Protein AF-A0A349Z6B1-F1 (afdb_monomer_lite)

Secondary structure (DSSP, 8-state):
-TTSTTTT-TTTTT-SS-PPP---SSS-------------

Foldseek 3Di:
DCPDPCNPPPCVPVDPDDDDDDDDDPDDDDDDDDDDDDDD

Structure (mmCIF, N/CA/C/O backbone):
data_AF-A0A349Z6B1-F1
#
_entry.id   AF-A0A349Z6B1-F1
#
loop_
_atom_site.group_PDB
_atom_site.id
_atom_site.type_symbol
_atom_site.label_atom_id
_atom_site.label_alt_id
_atom_site.label_comp_id
_atom_site.label_asym_id
_atom_site.label_entity_id
_atom_site.label_seq_id
_atom_site.pdbx_PDB_ins_code
_atom_site.Cartn_x
_atom_site.Cartn_y
_atom_site.Cartn_z
_atom_site.occupancy
_atom_site.B_iso_or_equiv
_atom_site.auth_seq_id
_atom_site.auth_comp_id
_atom_site.auth_asym_id
_atom_site.auth_atom_id
_atom_site.pdbx_PDB_model_num
ATOM 1 N N . VAL A 1 1 ? 14.958 5.258 2.828 1.00 79.75 1 VAL A N 1
ATOM 2 C CA . VAL A 1 1 ? 14.636 5.884 1.520 1.00 79.75 1 VAL A CA 1
ATOM 3 C C . VAL A 1 1 ? 15.881 6.128 0.663 1.00 79.75 1 VAL A C 1
ATOM 5 O O . VAL A 1 1 ? 15.886 5.678 -0.477 1.00 79.75 1 VAL A O 1
ATOM 8 N N . ALA A 1 2 ? 16.951 6.732 1.199 1.00 85.31 2 ALA A N 1
ATOM 9 C CA . ALA A 1 2 ? 18.134 7.165 0.432 1.00 85.31 2 ALA A CA 1
ATOM 10 C C . ALA A 1 2 ? 18.825 6.103 -0.459 1.00 85.31 2 ALA A C 1
ATOM 12 O O . ALA A 1 2 ? 19.298 6.444 -1.535 1.00 85.31 2 ALA A O 1
ATOM 13 N N . ALA A 1 3 ? 18.846 4.823 -0.072 1.00 90.19 3 ALA A N 1
ATOM 14 C CA . ALA A 1 3 ? 19.413 3.732 -0.881 1.00 90.19 3 ALA A CA 1
ATOM 15 C C . ALA A 1 3 ? 18.329 2.821 -1.498 1.00 90.19 3 ALA A C 1
ATOM 17 O O . ALA A 1 3 ? 18.442 1.600 -1.478 1.00 90.19 3 ALA A O 1
ATOM 18 N N . SER A 1 4 ? 17.221 3.394 -1.977 1.00 94.06 4 SER A N 1
ATOM 19 C CA . SER A 1 4 ? 16.094 2.637 -2.544 1.00 94.06 4 SER A CA 1
ATOM 20 C C . SER A 1 4 ? 15.624 3.219 -3.874 1.00 94.06 4 SER A C 1
ATOM 22 O O . SER A 1 4 ? 15.937 4.360 -4.207 1.00 94.06 4 SER A O 1
ATOM 24 N N . LYS A 1 5 ? 14.778 2.479 -4.598 1.00 92.56 5 LYS A N 1
ATOM 25 C CA . LYS A 1 5 ? 14.098 2.973 -5.811 1.00 92.56 5 LYS A CA 1
ATOM 26 C C . LYS A 1 5 ? 13.283 4.259 -5.594 1.00 92.56 5 LYS A C 1
ATOM 28 O O . LYS A 1 5 ? 12.979 4.958 -6.552 1.00 92.56 5 LYS A O 1
ATOM 33 N N . PHE A 1 6 ? 12.962 4.575 -4.341 1.00 95.06 6 PHE A N 1
ATOM 34 C CA . PHE A 1 6 ? 12.187 5.743 -3.932 1.00 95.06 6 PHE A CA 1
ATOM 35 C C . PHE A 1 6 ? 13.061 6.899 -3.427 1.00 95.06 6 PHE A C 1
ATOM 37 O O . PHE A 1 6 ? 12.537 7.865 -2.893 1.00 95.06 6 PHE A O 1
ATOM 44 N N . ALA A 1 7 ? 14.390 6.821 -3.568 1.00 94.44 7 ALA A N 1
ATOM 45 C CA . ALA A 1 7 ? 15.321 7.804 -3.003 1.00 94.44 7 ALA A CA 1
ATOM 46 C C . ALA A 1 7 ? 15.059 9.256 -3.438 1.00 94.44 7 ALA A C 1
ATOM 48 O O . ALA A 1 7 ? 15.431 10.174 -2.719 1.00 94.44 7 ALA A O 1
ATOM 49 N N . LYS A 1 8 ? 14.434 9.453 -4.605 1.00 95.31 8 LYS A N 1
ATOM 50 C CA . LYS A 1 8 ? 14.113 10.769 -5.179 1.00 95.31 8 LYS A CA 1
ATOM 51 C C . LYS A 1 8 ? 12.680 11.234 -4.899 1.00 95.31 8 LYS A C 1
ATOM 53 O O . LYS A 1 8 ? 12.246 12.219 -5.481 1.00 95.31 8 LYS A O 1
ATOM 58 N N . TRP A 1 9 ? 11.905 10.462 -4.142 1.00 94.00 9 TRP A N 1
ATOM 59 C CA . TRP A 1 9 ? 10.501 10.761 -3.885 1.00 94.00 9 TRP A CA 1
ATOM 60 C C . TRP A 1 9 ? 10.407 11.456 -2.531 1.00 94.00 9 TRP A C 1
ATOM 62 O O . TRP A 1 9 ? 10.431 10.800 -1.487 1.00 94.00 9 TRP A O 1
ATOM 72 N N . ASP A 1 10 ? 10.337 12.784 -2.566 1.00 92.69 10 ASP A N 1
ATOM 73 C CA . ASP A 1 10 ? 10.194 13.608 -1.367 1.00 92.69 10 ASP A CA 1
ATOM 74 C C . ASP A 1 10 ? 8.916 13.220 -0.616 1.00 92.69 10 ASP A C 1
ATOM 76 O O . ASP A 1 10 ? 7.849 13.052 -1.213 1.00 92.69 10 ASP A O 1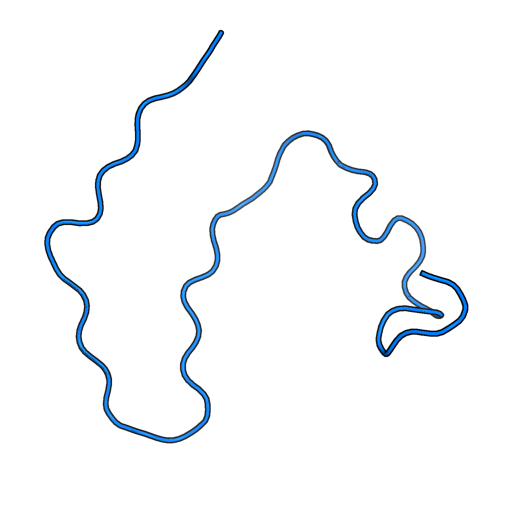
ATOM 80 N N . GLY A 1 11 ? 9.024 13.021 0.698 1.00 91.69 11 GLY A N 1
ATOM 81 C CA . GLY A 1 11 ? 7.889 12.605 1.521 1.00 91.69 11 GLY A CA 1
ATOM 82 C C . GLY A 1 11 ? 7.505 11.125 1.409 1.00 91.69 11 GLY A C 1
ATOM 83 O O . GLY A 1 11 ? 6.464 10.716 1.936 1.00 91.69 11 GLY A O 1
ATOM 84 N N . PHE A 1 12 ? 8.292 10.292 0.711 1.00 94.12 12 PHE A N 1
ATOM 85 C CA . PHE A 1 12 ? 7.945 8.884 0.518 1.00 94.12 12 PHE A CA 1
ATOM 86 C C . PHE A 1 12 ? 7.878 8.116 1.844 1.00 94.12 12 PHE A C 1
ATOM 88 O O . PHE A 1 12 ? 8.885 7.915 2.523 1.00 94.12 12 PHE A O 1
ATOM 95 N N . GLY A 1 13 ? 6.681 7.613 2.161 1.00 91.31 13 GLY A N 1
ATOM 96 C CA . GLY A 1 13 ? 6.422 6.832 3.371 1.00 91.31 13 GLY A CA 1
ATOM 97 C C . GLY A 1 13 ? 6.256 7.665 4.645 1.00 91.31 13 GLY A C 1
ATOM 98 O O . GLY A 1 13 ? 6.186 7.084 5.722 1.00 91.31 13 GLY A O 1
ATOM 99 N N . GLU A 1 14 ? 6.183 8.995 4.543 1.00 94.81 14 GLU A N 1
ATOM 100 C CA . GLU A 1 14 ? 6.031 9.882 5.708 1.00 94.81 14 GLU A CA 1
ATOM 101 C C . GLU A 1 14 ? 4.573 10.036 6.167 1.00 94.81 14 GLU A C 1
ATOM 103 O O . GLU A 1 14 ? 4.307 10.376 7.318 1.00 94.81 14 GLU A O 1
ATOM 108 N N . GLN A 1 15 ? 3.608 9.769 5.283 1.00 93.69 15 GLN A N 1
ATOM 109 C CA . GLN A 1 15 ? 2.185 9.887 5.596 1.00 93.69 15 GLN A CA 1
ATOM 110 C C . GLN A 1 15 ? 1.705 8.717 6.463 1.00 93.69 15 GLN A C 1
ATOM 112 O O . GLN A 1 15 ? 1.886 7.551 6.120 1.00 93.69 15 GLN A O 1
ATOM 117 N N . THR A 1 16 ? 1.023 9.031 7.565 1.00 92.62 16 THR A N 1
ATOM 118 C CA . THR A 1 16 ? 0.457 8.038 8.498 1.00 92.62 16 THR A CA 1
ATOM 119 C C . THR A 1 16 ? -0.866 7.444 8.017 1.00 92.62 16 THR A C 1
ATOM 121 O O . THR A 1 16 ? -1.330 6.439 8.553 1.00 92.62 16 THR A O 1
ATOM 124 N N . LYS A 1 17 ? -1.484 8.060 7.003 1.00 93.12 17 LYS A N 1
ATOM 125 C CA . LYS A 1 17 ? -2.726 7.618 6.365 1.00 93.12 17 LYS A CA 1
ATOM 126 C C . LYS A 1 17 ? -2.562 7.648 4.852 1.00 93.12 17 LYS A C 1
ATOM 128 O O . LYS A 1 17 ? -1.894 8.523 4.309 1.00 93.12 17 LYS A O 1
ATOM 133 N N . GLY A 1 18 ? -3.201 6.707 4.168 1.00 93.12 18 GLY A N 1
ATOM 134 C CA . GLY A 1 18 ? -3.123 6.603 2.718 1.00 93.12 18 GLY A CA 1
ATOM 135 C C . GLY A 1 18 ? -4.051 5.535 2.158 1.00 93.12 18 GLY A C 1
ATOM 136 O O . GLY A 1 18 ? -4.849 4.932 2.875 1.00 93.12 18 GLY A O 1
ATOM 137 N N . HIS A 1 19 ? -3.944 5.316 0.853 1.00 95.56 19 HIS A N 1
ATOM 138 C CA . HIS A 1 19 ? -4.723 4.307 0.145 1.00 95.56 19 HIS A CA 1
ATOM 139 C C . HIS A 1 19 ? -4.069 2.922 0.221 1.00 95.56 19 HIS A C 1
ATOM 141 O O . HIS A 1 19 ? -2.855 2.793 0.367 1.00 95.56 19 HIS A O 1
ATOM 147 N N . ILE A 1 20 ? -4.884 1.879 0.058 1.00 96.38 20 ILE A N 1
ATOM 148 C CA . ILE A 1 20 ? -4.418 0.496 -0.073 1.00 96.38 20 ILE A CA 1
ATOM 149 C C . ILE A 1 20 ? -4.259 0.188 -1.559 1.00 96.38 20 ILE A C 1
ATOM 151 O O . ILE A 1 20 ? -5.221 0.283 -2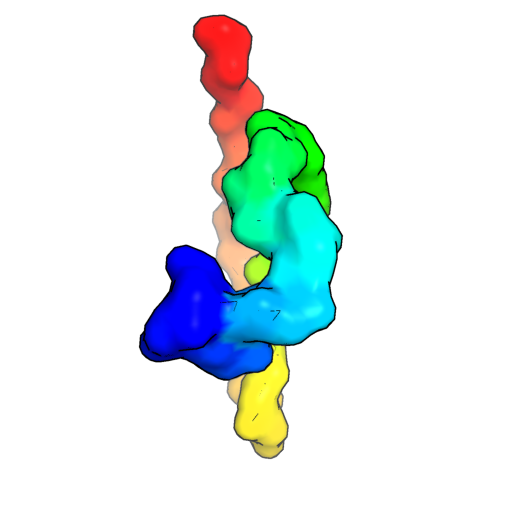.319 1.00 96.38 20 ILE A O 1
ATOM 155 N N . GLY A 1 21 ? -3.047 -0.182 -1.969 1.00 95.62 21 GLY A N 1
ATOM 156 C CA . GLY A 1 21 ? -2.755 -0.584 -3.342 1.00 95.62 21 GLY A CA 1
ATOM 157 C C . GLY A 1 21 ? -2.856 -2.096 -3.528 1.00 95.62 21 GLY A C 1
ATOM 158 O O . GLY A 1 21 ? -2.208 -2.850 -2.805 1.00 95.62 21 GLY A O 1
ATOM 159 N N . LEU A 1 22 ? -3.613 -2.533 -4.534 1.00 96.06 22 LEU A N 1
ATOM 160 C CA . LEU A 1 22 ? -3.547 -3.889 -5.082 1.00 96.06 22 LEU A CA 1
ATOM 161 C C . LEU A 1 22 ? -2.845 -3.790 -6.432 1.00 96.06 22 LEU A C 1
ATOM 163 O O . LEU A 1 22 ? -3.283 -3.029 -7.291 1.00 96.06 22 LEU A O 1
ATOM 167 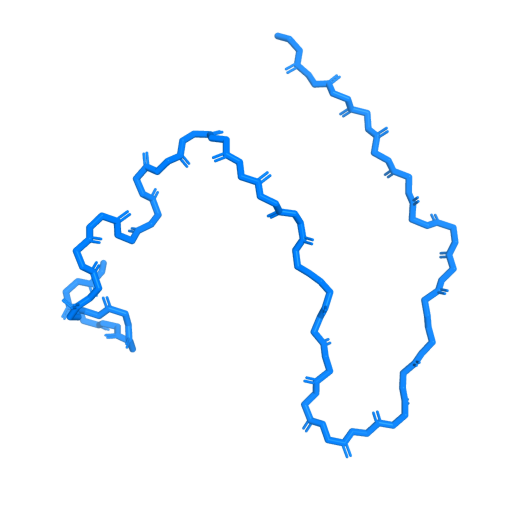N N . GLN A 1 23 ? -1.735 -4.500 -6.593 1.00 95.12 23 GLN A N 1
ATOM 168 C CA . GLN A 1 23 ? -0.907 -4.412 -7.792 1.00 95.12 23 GLN A CA 1
ATOM 169 C C . GLN A 1 23 ? -0.852 -5.766 -8.496 1.00 95.12 23 GLN A C 1
ATOM 171 O O . GLN A 1 23 ? -0.771 -6.810 -7.851 1.00 95.12 23 GLN A O 1
ATOM 176 N N . ASP A 1 24 ? -0.872 -5.702 -9.819 1.00 95.81 24 ASP A N 1
ATOM 177 C CA . ASP A 1 24 ? -0.434 -6.742 -10.741 1.00 95.81 24 ASP A CA 1
ATOM 178 C C . ASP A 1 24 ? 0.830 -6.237 -11.459 1.00 95.81 24 ASP A C 1
ATOM 180 O O . ASP A 1 24 ? 1.075 -5.028 -11.508 1.00 95.81 24 ASP A O 1
ATOM 184 N N . HIS A 1 25 ? 1.637 -7.149 -11.998 1.00 92.06 25 HIS A N 1
ATOM 185 C CA . HIS A 1 25 ? 2.823 -6.811 -12.775 1.00 92.06 25 HIS A CA 1
ATOM 186 C C . HIS A 1 25 ? 2.933 -7.629 -14.075 1.00 92.06 25 HIS A C 1
ATOM 188 O O . HIS A 1 25 ? 4.020 -8.085 -14.435 1.00 92.06 25 HIS A O 1
ATOM 194 N N . GLY A 1 26 ? 1.817 -7.772 -14.79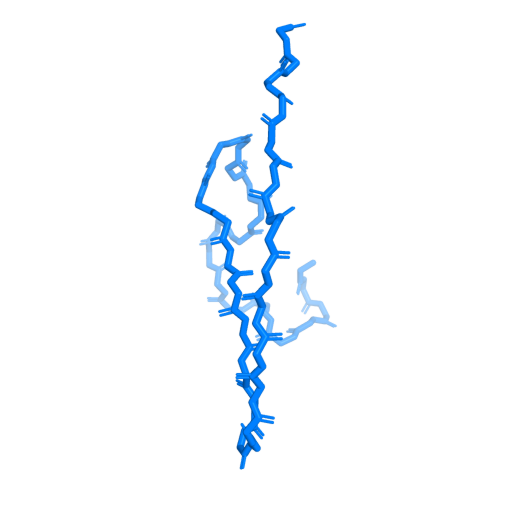8 1.00 92.62 26 GLY A N 1
ATOM 195 C CA . GLY A 1 26 ? 1.802 -8.265 -16.178 1.00 92.62 26 GLY A CA 1
ATOM 196 C C . GLY A 1 26 ? 1.047 -9.571 -16.408 1.00 92.62 26 GLY A C 1
ATOM 197 O O . GLY A 1 26 ? 1.065 -10.061 -17.535 1.00 92.62 26 GLY A O 1
ATOM 198 N N . ASP A 1 27 ? 0.361 -10.107 -15.399 1.00 94.00 27 ASP A N 1
ATOM 199 C CA . ASP A 1 27 ? -0.332 -11.392 -15.475 1.00 94.00 27 ASP A CA 1
ATOM 200 C C . ASP A 1 27 ? -1.791 -11.284 -15.005 1.00 94.00 27 ASP A C 1
ATOM 202 O O . ASP A 1 27 ? -2.248 -10.291 -14.440 1.00 94.00 27 ASP A O 1
ATOM 206 N N . LYS A 1 28 ? -2.596 -12.324 -15.255 1.00 94.19 28 LYS A N 1
ATOM 207 C CA . LYS A 1 28 ? -3.980 -12.329 -14.765 1.00 94.19 28 LYS A CA 1
ATOM 208 C C . LYS A 1 28 ? -4.020 -12.667 -13.279 1.00 94.19 28 LYS A C 1
ATOM 210 O O . LYS A 1 28 ? -3.663 -13.774 -12.877 1.00 94.19 28 LYS A O 1
ATOM 215 N N . VAL A 1 29 ? -4.554 -11.741 -12.489 1.00 94.81 29 VAL A N 1
ATOM 216 C CA . VAL A 1 29 ? -4.781 -11.909 -11.051 1.00 94.81 29 VAL A CA 1
ATOM 217 C C . VAL A 1 29 ? -6.256 -11.738 -10.696 1.00 94.81 29 VAL A C 1
ATOM 219 O O . VAL A 1 29 ? -6.982 -10.963 -11.319 1.00 94.81 29 VAL A O 1
ATOM 222 N N . TRP A 1 30 ? -6.701 -12.449 -9.660 1.00 96.00 30 TRP A N 1
ATOM 223 C CA . TRP A 1 30 ? -8.050 -12.330 -9.111 1.00 96.00 30 TRP A CA 1
ATOM 224 C C . TRP A 1 30 ? -7.984 -12.215 -7.592 1.00 96.00 30 TRP A C 1
ATOM 226 O O . TRP A 1 30 ? -7.379 -13.050 -6.921 1.00 96.00 30 TRP A O 1
ATOM 236 N N . PHE A 1 31 ? -8.662 -11.207 -7.048 1.00 96.56 31 PHE A N 1
ATOM 237 C CA . PHE A 1 31 ? -8.794 -10.988 -5.611 1.00 96.56 31 PHE A CA 1
ATOM 238 C C . PHE A 1 31 ? -10.247 -11.194 -5.183 1.00 96.56 31 PHE A C 1
ATOM 240 O O . PHE A 1 31 ? -11.177 -10.825 -5.898 1.00 96.56 31 PHE A O 1
ATOM 247 N N . LYS A 1 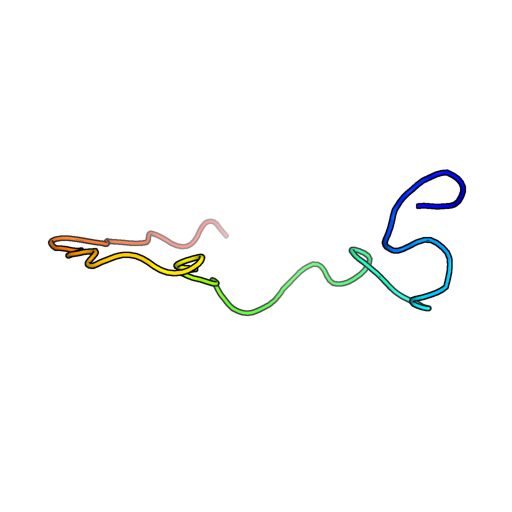32 ? -10.462 -11.752 -3.992 1.00 97.31 32 LYS A N 1
ATOM 248 C CA . LYS A 1 32 ? -11.790 -11.856 -3.375 1.00 97.31 32 LYS A CA 1
ATOM 249 C C . LYS A 1 32 ? -11.676 -11.773 -1.862 1.00 97.31 32 LYS A C 1
ATOM 251 O O . LYS A 1 32 ? -10.651 -12.140 -1.299 1.00 97.31 32 LYS A O 1
ATOM 256 N N . ASN A 1 33 ? -12.758 -11.349 -1.212 1.00 97.50 33 ASN A N 1
ATOM 257 C CA . ASN A 1 33 ? -12.882 -11.306 0.248 1.00 97.50 33 ASN A CA 1
ATOM 258 C C . ASN A 1 33 ? -11.831 -10.429 0.967 1.00 97.50 33 ASN A C 1
ATOM 260 O O . ASN A 1 33 ? -11.445 -10.751 2.090 1.00 97.50 33 ASN A O 1
ATOM 264 N N . ILE A 1 34 ? -11.393 -9.316 0.366 1.00 96.38 34 ILE A N 1
ATOM 265 C CA . ILE A 1 34 ? -10.519 -8.345 1.045 1.00 96.38 34 ILE A CA 1
ATOM 266 C C . ILE A 1 34 ? -11.359 -7.558 2.054 1.00 96.38 34 ILE A C 1
ATOM 268 O O . ILE A 1 34 ? -12.301 -6.863 1.679 1.00 96.38 34 ILE A O 1
ATOM 272 N N . LYS A 1 35 ? -11.033 -7.688 3.341 1.00 97.19 35 LYS A N 1
ATOM 273 C CA . LYS A 1 35 ? -11.723 -7.024 4.453 1.00 97.19 35 LYS A CA 1
ATOM 274 C C . LYS A 1 35 ? -10.701 -6.256 5.279 1.00 97.19 35 LYS A C 1
ATOM 276 O O . LYS A 1 35 ? -9.624 -6.779 5.549 1.00 97.19 35 LYS A O 1
ATOM 281 N N . ILE A 1 36 ? -11.057 -5.048 5.701 1.00 95.75 36 ILE A N 1
ATOM 282 C CA . ILE A 1 36 ? -10.243 -4.218 6.591 1.00 95.75 36 ILE A CA 1
ATOM 283 C C . ILE A 1 36 ? -11.020 -3.905 7.868 1.00 95.75 36 ILE A C 1
ATOM 285 O O . ILE A 1 36 ? -12.239 -3.748 7.839 1.00 95.75 36 ILE A O 1
ATOM 289 N N . ARG A 1 37 ? -10.299 -3.818 8.986 1.00 96.19 37 ARG A N 1
ATOM 290 C CA . ARG A 1 37 ? -10.789 -3.267 10.247 1.00 96.19 37 ARG A CA 1
ATOM 291 C C . ARG A 1 37 ? -9.848 -2.147 10.662 1.00 96.19 37 ARG A C 1
ATOM 293 O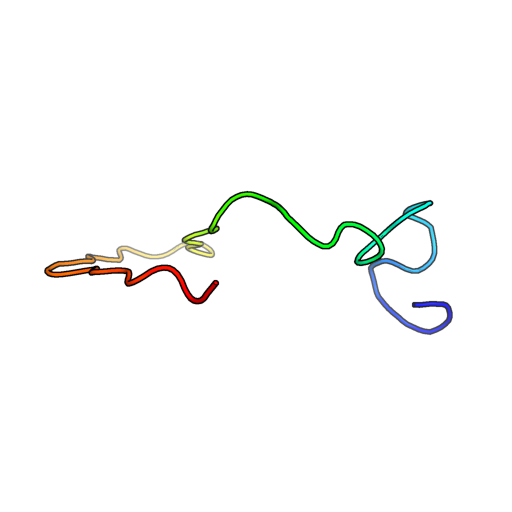 O . ARG A 1 37 ? -8.648 -2.381 10.771 1.00 96.19 37 ARG A O 1
ATOM 300 N N . GLU A 1 38 ? -10.398 -0.961 10.872 1.00 95.19 38 GLU A N 1
ATOM 301 C CA . GLU A 1 38 ? -9.644 0.184 11.375 1.00 95.19 38 GLU A CA 1
ATOM 302 C C . GLU A 1 38 ? -9.226 -0.049 12.832 1.00 95.19 38 GLU A C 1
ATOM 304 O O . GLU A 1 38 ? -9.947 -0.689 13.602 1.00 95.19 38 GLU A O 1
ATOM 309 N N . LEU A 1 39 ? -8.037 0.434 13.186 1.00 88.94 39 LEU A N 1
ATOM 310 C CA . LEU A 1 39 ? -7.532 0.436 14.553 1.00 88.94 39 LEU A CA 1
ATOM 311 C C . LEU A 1 39 ? -7.414 1.903 14.973 1.00 88.94 39 LEU A C 1
ATOM 313 O O . LEU A 1 39 ? -6.726 2.669 14.298 1.00 88.94 39 LEU A O 1
ATOM 317 N N . HIS A 1 40 ? -8.153 2.275 16.019 1.00 78.81 40 HIS A N 1
ATOM 318 C CA . HIS A 1 40 ? -8.118 3.607 16.625 1.00 78.81 40 HIS A CA 1
ATOM 319 C C . HIS A 1 40 ? -6.975 3.714 17.631 1.00 78.81 40 HIS A C 1
ATOM 321 O O . HIS A 1 40 ? -6.742 2.712 18.349 1.00 78.81 40 HIS A O 1
#

Radius of gyration: 14.67 Å; chains: 1; bounding box: 32×26×33 Å

pLDDT: mean 93.4, std 4.01, range [78.81, 97.5]

Sequence (40 aa):
VAASKFAKWDGFGEQTKGHIGLQDHGDKVWFKNIKIRELH